Protein AF-A0A565CMB7-F1 (afdb_monomer_lite)

Radius of gyration: 18.08 Å; chains: 1; bounding box: 46×33×54 Å

InterPro domains:
  IPR001944 Glycoside hydrolase, family 35 [PTHR23421] (4-178)
  IPR017853 Glycoside hydrolase superfamily [SSF51445] (21-116)
  IPR031330 Glycoside hydrolase 35, catalytic domain [PF01301] (4-95)
  IPR041392 Beta-galactosidase, beta-sandwich domain [PF17834] (134-177)

Structure (mmCIF, N/CA/C/O backbone):
data_AF-A0A565CMB7-F1
#
_entry.id   AF-A0A565CMB7-F1
#
loop_
_atom_site.group_PDB
_atom_site.id
_atom_site.type_symbol
_atom_site.label_atom_id
_atom_site.label_alt_id
_atom_site.label_comp_id
_atom_site.label_asym_id
_atom_site.label_entity_id
_atom_site.label_seq_id
_atom_site.pdbx_PDB_ins_code
_atom_site.Cartn_x
_atom_site.Cartn_y
_atom_site.Cartn_z
_atom_site.occupancy
_atom_site.B_iso_or_equiv
_atom_site.auth_seq_id
_atom_site.auth_comp_id
_atom_site.auth_asym_id
_atom_site.auth_atom_id
_atom_site.pdbx_PDB_model_num
ATOM 1 N N . MET A 1 1 ? -24.327 16.346 -14.557 1.00 57.91 1 MET A N 1
ATOM 2 C CA . MET A 1 1 ? -23.373 15.739 -13.597 1.00 57.91 1 MET A CA 1
ATOM 3 C C . MET A 1 1 ? -22.321 14.966 -14.376 1.00 57.91 1 MET A C 1
ATOM 5 O O . MET A 1 1 ? -22.668 14.333 -15.361 1.00 57.91 1 MET A O 1
ATOM 9 N N . MET A 1 2 ? -21.049 15.034 -13.983 1.00 59.16 2 MET A N 1
ATOM 10 C CA . MET A 1 2 ? -19.970 14.342 -14.696 1.00 59.16 2 MET A CA 1
ATOM 11 C C . MET A 1 2 ? -19.982 12.846 -14.325 1.00 59.16 2 MET A C 1
ATOM 13 O O . MET A 1 2 ? -19.656 12.474 -13.193 1.00 59.16 2 MET A O 1
ATOM 17 N N . HIS A 1 3 ? -20.380 11.993 -15.271 1.00 83.25 3 HIS A N 1
ATOM 18 C CA . HIS A 1 3 ? -20.525 10.539 -15.089 1.00 83.25 3 HIS A CA 1
ATOM 19 C C . HIS A 1 3 ? -19.185 9.776 -15.032 1.00 83.25 3 HIS A C 1
ATOM 21 O O . HIS A 1 3 ? -19.169 8.571 -14.814 1.00 83.25 3 HIS A O 1
ATOM 27 N N . GLN A 1 4 ? -18.051 10.463 -15.185 1.00 91.50 4 GLN A N 1
ATOM 28 C CA . GLN A 1 4 ? -16.726 9.849 -15.264 1.00 91.50 4 GLN A CA 1
ATOM 29 C C . GLN A 1 4 ? -16.082 9.642 -13.885 1.00 91.50 4 GLN A C 1
ATOM 31 O O . GLN A 1 4 ? -16.102 10.543 -13.039 1.00 91.50 4 GLN A O 1
ATOM 36 N N . ILE A 1 5 ? -15.473 8.476 -13.666 1.00 93.81 5 ILE A N 1
ATOM 37 C CA . ILE A 1 5 ? -14.635 8.187 -12.494 1.00 93.81 5 ILE A CA 1
ATOM 38 C C . ILE A 1 5 ? -13.217 8.693 -12.780 1.00 93.81 5 ILE A C 1
ATOM 40 O O . ILE A 1 5 ? -12.621 8.306 -13.782 1.00 93.81 5 ILE A O 1
ATOM 44 N N . ASN A 1 6 ? -12.679 9.569 -11.927 1.00 95.06 6 ASN A N 1
ATOM 45 C CA . ASN A 1 6 ? -11.271 9.957 -12.003 1.00 95.06 6 ASN A CA 1
ATOM 46 C C . ASN A 1 6 ? -10.391 8.882 -11.357 1.00 95.06 6 ASN A C 1
ATOM 48 O O . ASN A 1 6 ? -10.765 8.275 -10.354 1.00 95.06 6 ASN A O 1
ATOM 52 N N . ALA A 1 7 ? -9.199 8.696 -11.908 1.00 96.19 7 ALA A N 1
ATOM 53 C CA . ALA A 1 7 ? -8.223 7.734 -11.421 1.00 96.19 7 ALA A CA 1
ATOM 54 C C . ALA A 1 7 ? -6.875 8.409 -11.144 1.00 96.19 7 ALA A C 1
ATOM 56 O O . ALA A 1 7 ? -6.664 9.578 -11.478 1.00 96.19 7 ALA A O 1
ATOM 57 N N . CYS A 1 8 ? -5.972 7.663 -10.513 1.00 96.44 8 CYS A N 1
ATOM 58 C CA . CYS A 1 8 ? -4.602 8.084 -10.259 1.00 96.44 8 CYS A CA 1
ATOM 59 C C . CYS A 1 8 ? -3.605 7.282 -11.098 1.00 96.44 8 CYS A C 1
ATOM 61 O O . CYS A 1 8 ? -3.717 6.061 -11.192 1.00 96.44 8 CYS A O 1
ATOM 63 N N . ASN A 1 9 ? -2.590 7.974 -11.617 1.00 94.19 9 ASN A N 1
ATOM 64 C CA . ASN A 1 9 ? -1.391 7.393 -12.212 1.00 94.19 9 ASN A CA 1
ATOM 65 C C . ASN A 1 9 ? -0.163 7.908 -11.460 1.00 94.19 9 ASN A C 1
ATOM 67 O O . ASN A 1 9 ? -0.117 9.070 -11.046 1.00 94.19 9 ASN A O 1
ATOM 71 N N . GLY A 1 10 ? 0.842 7.055 -11.291 1.00 91.38 10 GLY A N 1
ATOM 72 C CA . GLY A 1 10 ? 2.091 7.416 -10.632 1.00 91.38 10 GLY A CA 1
ATOM 73 C C . GLY A 1 10 ? 2.600 6.322 -9.708 1.00 91.38 10 GLY A C 1
ATOM 74 O O . GLY A 1 10 ? 2.131 5.189 -9.722 1.00 91.38 10 GLY A O 1
ATOM 75 N N . ARG A 1 11 ? 3.589 6.660 -8.878 1.00 91.69 11 ARG A N 1
ATOM 76 C CA . ARG A 1 11 ? 4.213 5.705 -7.948 1.00 91.69 11 ARG A CA 1
ATOM 77 C C . ARG A 1 11 ? 3.585 5.677 -6.561 1.00 91.69 11 ARG A C 1
ATOM 79 O O . ARG A 1 11 ? 3.696 4.673 -5.869 1.00 91.69 11 ARG A O 1
ATOM 86 N N . GLN A 1 12 ? 2.975 6.777 -6.141 1.00 94.25 12 GLN A N 1
ATOM 87 C CA . GLN A 1 12 ? 2.692 7.029 -4.729 1.00 94.25 12 GLN A CA 1
ATOM 88 C C . GLN A 1 12 ? 1.244 7.459 -4.507 1.00 94.25 12 GLN A C 1
ATOM 90 O O . GLN A 1 12 ? 0.980 8.273 -3.633 1.00 94.25 12 GLN A O 1
ATOM 95 N N . CYS A 1 13 ? 0.284 6.925 -5.269 1.00 96.19 13 CYS A N 1
ATOM 96 C CA . CYS A 1 13 ? -1.118 7.342 -5.154 1.00 96.19 13 CYS A CA 1
ATOM 97 C C . CYS A 1 13 ? -1.717 7.108 -3.754 1.00 96.19 13 CYS A C 1
ATOM 99 O O . CYS A 1 13 ? -2.636 7.824 -3.377 1.00 96.19 13 CYS A O 1
ATOM 101 N N . GLY A 1 14 ? -1.166 6.196 -2.939 1.00 93.38 14 GLY A N 1
ATOM 102 C CA . GLY A 1 14 ? -1.512 6.089 -1.511 1.00 93.38 14 GLY A CA 1
ATOM 103 C C . GLY A 1 14 ? -1.172 7.340 -0.676 1.00 93.38 14 GLY A C 1
ATOM 104 O O . GLY A 1 14 ? -1.736 7.552 0.397 1.00 93.38 14 GLY A O 1
ATOM 105 N N . GLU A 1 15 ? -0.276 8.198 -1.158 1.00 94.50 15 GLU A N 1
ATOM 106 C CA . GLU A 1 15 ? 0.055 9.499 -0.563 1.00 94.50 15 GLU A CA 1
ATOM 107 C C . GLU A 1 15 ? -0.506 10.666 -1.384 1.00 94.50 15 GLU A C 1
ATOM 109 O O . GLU A 1 15 ? -1.028 11.617 -0.809 1.00 94.50 15 GLU A O 1
ATOM 114 N N . THR A 1 16 ? -0.426 10.594 -2.715 1.00 95.12 16 THR A N 1
ATOM 115 C CA . THR A 1 16 ? -0.679 11.738 -3.602 1.00 95.12 16 THR A CA 1
ATOM 116 C C . THR A 1 16 ? -2.112 11.840 -4.118 1.00 95.12 16 THR A C 1
ATOM 118 O O . THR A 1 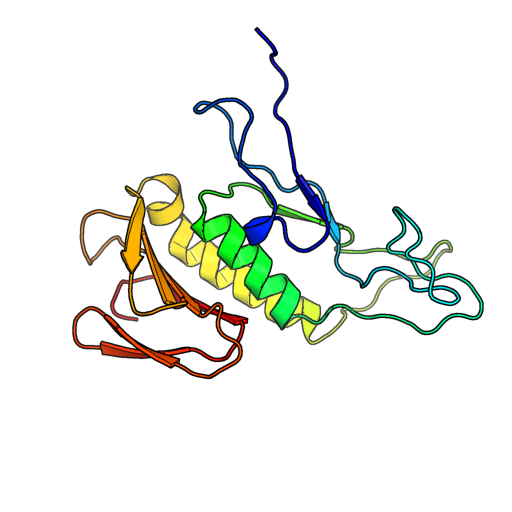16 ? -2.532 12.930 -4.517 1.00 95.12 16 THR A O 1
ATOM 121 N N . PHE A 1 17 ? -2.884 10.746 -4.139 1.00 96.25 17 PHE A N 1
ATOM 122 C CA . PHE A 1 17 ? -4.255 10.795 -4.639 1.00 96.25 17 PHE A CA 1
ATOM 123 C C . PHE A 1 17 ? -5.181 11.424 -3.600 1.00 96.25 17 PHE A C 1
ATOM 125 O O . PHE A 1 17 ? -5.366 10.890 -2.509 1.00 96.25 17 PHE A O 1
ATOM 132 N N . LYS A 1 18 ? -5.807 12.548 -3.963 1.00 94.50 18 LYS A N 1
ATOM 133 C CA . LYS A 1 18 ? -6.750 13.263 -3.087 1.00 94.50 18 LYS A CA 1
ATOM 134 C C . LYS A 1 18 ? -8.071 12.516 -2.875 1.00 94.50 18 LYS A C 1
ATOM 136 O O . LYS A 1 18 ? -8.793 12.832 -1.938 1.00 94.50 18 LYS A O 1
ATOM 141 N N . GLY A 1 19 ? -8.378 11.548 -3.736 1.00 94.12 19 GLY A N 1
ATOM 142 C CA . GLY A 1 19 ? -9.618 10.783 -3.706 1.00 94.12 19 GLY A CA 1
ATOM 143 C C . GLY A 1 19 ? -10.483 10.979 -4.956 1.00 94.12 19 GLY A C 1
ATOM 144 O O . GLY A 1 19 ? -10.132 11.737 -5.871 1.00 94.12 19 GLY A O 1
ATOM 145 N N . PRO A 1 20 ? -11.611 10.257 -5.024 1.00 94.81 20 PRO A N 1
ATOM 146 C CA . PRO A 1 20 ? -12.560 10.370 -6.120 1.00 94.81 20 PRO A CA 1
ATOM 147 C C . PRO A 1 20 ? 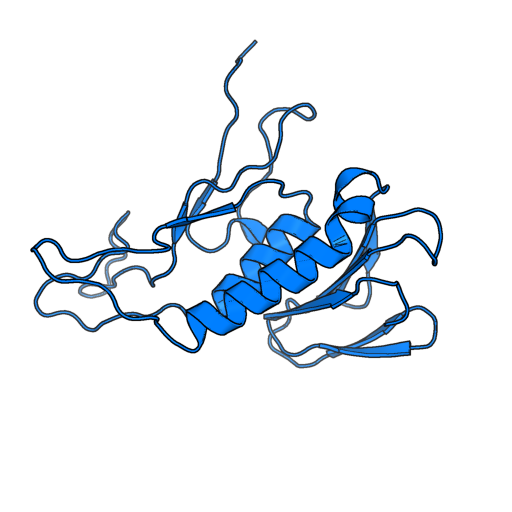-13.205 11.763 -6.151 1.00 94.81 20 PRO A C 1
ATOM 149 O O . PRO A 1 20 ? -13.390 12.416 -5.128 1.00 94.81 20 PRO A O 1
ATOM 152 N N . ASN A 1 21 ? -13.614 12.204 -7.336 1.00 94.31 21 ASN A N 1
ATOM 153 C CA . ASN A 1 21 ? -14.278 13.488 -7.577 1.00 94.31 21 ASN A CA 1
ATOM 154 C C . ASN A 1 21 ? -15.740 13.525 -7.083 1.00 94.31 21 ASN A C 1
ATOM 156 O O . ASN A 1 21 ? -16.468 14.474 -7.364 1.00 94.31 21 ASN A O 1
ATOM 160 N N . SER A 1 22 ? -16.186 12.482 -6.382 1.00 93.19 22 SER A N 1
ATOM 161 C CA . SER A 1 22 ? -17.497 12.361 -5.751 1.00 93.19 22 SER A CA 1
ATOM 162 C C . SER A 1 22 ? -17.438 11.280 -4.665 1.00 93.19 22 SER A C 1
ATOM 164 O O . SER A 1 22 ? -16.766 10.268 -4.877 1.00 93.19 22 SER A O 1
ATOM 166 N N . PRO A 1 23 ? -18.164 11.431 -3.542 1.00 90.81 23 PRO A N 1
ATOM 167 C CA . PRO A 1 23 ? -18.190 10.429 -2.473 1.00 90.81 23 PRO A CA 1
ATOM 168 C C . PRO A 1 23 ? -18.762 9.070 -2.906 1.00 90.81 23 PRO A C 1
ATOM 170 O O . PRO A 1 23 ? -18.428 8.055 -2.310 1.00 90.81 23 PRO A O 1
ATOM 173 N N . ASN A 1 24 ? -19.583 9.033 -3.960 1.00 91.38 24 ASN A N 1
ATOM 174 C CA . ASN A 1 24 ? -20.225 7.805 -4.443 1.00 91.38 24 ASN A CA 1
ATOM 175 C C . ASN A 1 24 ? -19.397 7.076 -5.515 1.00 91.38 24 ASN A C 1
ATOM 177 O O . ASN A 1 24 ? -19.912 6.184 -6.188 1.00 91.38 24 ASN A O 1
ATOM 181 N N . LYS A 1 25 ? -18.140 7.481 -5.734 1.00 93.88 25 LYS A N 1
ATOM 182 C CA . LYS A 1 25 ? -17.251 6.877 -6.731 1.00 93.88 25 LYS A CA 1
ATOM 183 C C . LYS A 1 25 ? -16.068 6.187 -6.053 1.00 93.88 25 LYS A C 1
ATOM 185 O O . LYS A 1 25 ? -15.589 6.668 -5.029 1.00 93.88 25 LYS A O 1
ATOM 190 N N . PRO A 1 26 ? -15.567 5.085 -6.627 1.00 95.19 26 PRO A N 1
ATOM 191 C CA . PRO A 1 26 ? -14.425 4.370 -6.074 1.00 95.19 26 PRO A CA 1
ATOM 192 C C . PRO A 1 26 ? -13.114 5.141 -6.263 1.00 95.19 26 PRO A C 1
ATOM 194 O O . PRO A 1 26 ? -12.926 5.850 -7.253 1.00 95.19 26 PRO A O 1
ATOM 197 N N . ALA A 1 27 ? -12.166 4.938 -5.347 1.00 96.62 27 ALA A N 1
ATOM 198 C CA . ALA A 1 27 ? -10.778 5.327 -5.561 1.00 96.62 27 ALA A CA 1
ATOM 199 C C . ALA A 1 27 ? -10.060 4.247 -6.387 1.00 96.62 27 ALA A C 1
ATOM 201 O O . ALA A 1 27 ? -9.969 3.088 -5.962 1.00 96.62 27 ALA A O 1
ATOM 202 N N . ILE A 1 28 ? -9.548 4.643 -7.556 1.00 97.38 28 ILE A N 1
ATOM 203 C CA . ILE A 1 28 ? -8.933 3.757 -8.554 1.00 97.38 28 ILE A CA 1
ATOM 204 C C . ILE A 1 28 ? -7.517 4.248 -8.882 1.00 97.38 28 ILE A C 1
ATOM 206 O O . ILE A 1 28 ? -7.315 5.422 -9.197 1.00 97.38 28 ILE A O 1
ATOM 210 N N . TRP A 1 29 ? -6.543 3.339 -8.847 1.00 97.81 29 TRP A N 1
ATOM 211 C CA . TRP A 1 29 ? -5.167 3.564 -9.288 1.00 97.81 29 TRP A CA 1
ATOM 212 C C . TRP A 1 29 ? -4.901 2.769 -10.571 1.00 97.81 29 TRP A C 1
ATOM 214 O O . TRP A 1 29 ? -4.664 1.562 -10.539 1.00 97.81 29 TRP A O 1
ATOM 224 N N . THR A 1 30 ? -4.971 3.452 -11.711 1.00 96.75 30 THR A N 1
ATOM 225 C CA . THR A 1 30 ? -4.891 2.848 -13.049 1.00 96.75 30 THR A CA 1
ATOM 226 C C . THR A 1 30 ? -3.468 2.520 -13.484 1.00 96.75 30 THR A C 1
ATOM 228 O O . THR A 1 30 ? -3.274 1.550 -14.211 1.00 96.75 30 THR A O 1
ATOM 231 N N . GLU A 1 31 ? -2.464 3.262 -13.016 1.00 94.81 31 GLU A N 1
ATOM 232 C CA . GLU A 1 31 ? -1.062 2.974 -13.333 1.00 94.81 31 GLU A CA 1
ATOM 233 C C . GLU A 1 31 ? -0.160 3.131 -12.114 1.00 94.81 31 GLU A C 1
ATOM 235 O O . GLU A 1 31 ? 0.333 4.220 -11.805 1.00 94.81 31 GLU A O 1
ATOM 240 N N . ASN A 1 32 ? 0.079 2.024 -11.419 1.00 94.25 32 ASN A N 1
ATOM 241 C CA . ASN A 1 32 ? 1.132 1.917 -10.422 1.00 94.25 32 ASN A CA 1
ATOM 242 C C . ASN A 1 32 ? 2.454 1.602 -11.116 1.00 94.25 32 ASN A C 1
ATOM 244 O O . ASN A 1 32 ? 2.709 0.449 -11.473 1.00 94.25 32 ASN A O 1
ATOM 248 N N . TRP A 1 33 ? 3.283 2.627 -11.314 1.00 91.44 33 TRP A N 1
ATOM 249 C CA . TRP A 1 33 ? 4.535 2.489 -12.057 1.00 91.44 33 TRP A CA 1
ATOM 250 C C . TRP A 1 33 ? 5.527 1.575 -11.329 1.00 91.44 33 TRP A C 1
ATOM 252 O O . TRP A 1 33 ? 5.992 1.887 -10.228 1.00 91.44 33 TRP A O 1
ATOM 262 N N . THR A 1 34 ? 5.863 0.433 -11.931 1.00 87.56 34 THR A N 1
ATOM 263 C CA . THR A 1 34 ? 6.677 -0.621 -11.288 1.00 87.56 34 THR A CA 1
ATOM 264 C C . THR A 1 34 ? 8.187 -0.447 -11.466 1.00 87.56 34 THR A C 1
ATOM 266 O O . THR A 1 34 ? 8.964 -1.269 -10.959 1.00 87.56 34 THR A O 1
ATOM 269 N N . ILE A 1 35 ? 8.615 0.624 -12.140 1.00 80.38 35 ILE A N 1
ATOM 270 C CA . ILE A 1 35 ? 10.015 1.034 -12.305 1.00 80.38 35 ILE A CA 1
ATOM 271 C C . ILE A 1 35 ? 10.207 2.501 -11.892 1.00 80.38 35 ILE A C 1
ATOM 273 O O . ILE A 1 35 ? 9.234 3.215 -11.636 1.00 80.38 35 ILE A O 1
ATOM 277 N N . HIS A 1 36 ? 11.456 2.940 -11.742 1.00 70.19 36 HIS A N 1
ATOM 278 C CA . HIS A 1 36 ? 11.749 4.325 -11.380 1.00 70.19 36 HIS A CA 1
ATOM 279 C C . HIS A 1 36 ? 11.591 5.255 -12.599 1.00 70.19 36 HIS A C 1
ATOM 281 O O . HIS A 1 36 ? 11.658 4.814 -13.744 1.00 70.19 36 HIS A O 1
ATOM 287 N N . ARG A 1 37 ? 11.410 6.557 -12.345 1.00 62.00 37 ARG A N 1
ATOM 288 C CA . ARG A 1 37 ? 11.419 7.593 -13.388 1.00 62.00 37 ARG A CA 1
ATOM 289 C C . ARG A 1 37 ? 12.860 7.810 -13.869 1.00 62.00 37 ARG A C 1
ATOM 291 O O . ARG A 1 37 ? 13.746 7.957 -13.031 1.00 62.00 37 ARG A O 1
ATOM 298 N N . LEU A 1 38 ? 13.091 7.865 -15.180 1.00 53.91 38 LEU A N 1
ATOM 299 C CA . LEU A 1 38 ? 14.412 8.198 -15.722 1.00 53.91 38 LEU A CA 1
ATOM 300 C C . LEU A 1 38 ? 14.860 9.602 -15.284 1.00 53.91 38 LEU A C 1
ATOM 302 O O . LEU A 1 38 ? 14.050 10.531 -15.200 1.00 53.91 38 LEU A O 1
ATOM 306 N N . ARG A 1 39 ? 16.161 9.757 -15.026 1.00 52.31 39 ARG A N 1
ATOM 307 C CA . ARG A 1 39 ? 16.802 11.044 -14.744 1.00 52.31 39 ARG A CA 1
ATOM 308 C C . ARG A 1 39 ? 17.914 11.244 -15.772 1.00 52.31 39 ARG A C 1
ATOM 310 O O . ARG A 1 39 ? 19.009 10.751 -15.563 1.00 52.31 39 ARG A O 1
ATOM 317 N N . ILE A 1 40 ? 17.631 11.962 -16.857 1.00 52.25 40 ILE A N 1
ATOM 318 C CA . ILE A 1 40 ? 18.655 12.328 -17.847 1.00 52.25 40 ILE A CA 1
ATOM 319 C C . ILE A 1 40 ? 19.204 13.707 -17.467 1.00 52.25 40 ILE A C 1
ATOM 321 O O . ILE A 1 40 ? 18.435 14.659 -17.324 1.00 52.25 40 ILE A O 1
ATOM 325 N N . ASN A 1 41 ? 20.523 13.808 -17.271 1.00 48.31 41 ASN A N 1
ATOM 326 C CA . ASN A 1 41 ? 21.277 15.066 -17.136 1.00 48.31 41 ASN A CA 1
ATOM 327 C C . ASN A 1 41 ? 20.624 16.129 -16.229 1.00 48.31 41 ASN A C 1
ATOM 329 O O . ASN A 1 41 ? 20.407 17.266 -16.636 1.00 48.31 41 ASN A O 1
ATOM 333 N N . PHE A 1 42 ? 20.292 15.755 -14.987 1.00 54.31 42 PHE A N 1
ATOM 334 C CA . PHE A 1 42 ? 19.704 16.632 -13.958 1.00 54.31 42 PHE A CA 1
ATOM 335 C C . PHE A 1 42 ? 18.319 17.232 -14.261 1.00 54.31 42 PHE A C 1
ATOM 337 O O . PHE A 1 42 ? 17.737 17.848 -13.365 1.00 54.31 42 PHE A O 1
ATOM 344 N N . GLN A 1 43 ? 17.725 16.983 -15.430 1.00 49.38 43 GLN A N 1
ATOM 345 C CA . GLN A 1 43 ? 16.378 17.444 -15.745 1.00 49.38 43 GLN A CA 1
ATOM 346 C C . GLN A 1 43 ? 15.353 16.334 -15.493 1.00 49.38 43 GLN A C 1
ATOM 348 O O . GLN A 1 43 ? 15.445 15.218 -16.004 1.00 49.38 43 GLN A O 1
ATOM 353 N N . LEU A 1 44 ? 14.352 16.636 -14.663 1.00 53.47 44 LEU A N 1
ATOM 354 C CA . LEU A 1 44 ? 13.205 15.756 -14.462 1.00 53.47 44 LEU A CA 1
ATOM 355 C C . LEU A 1 44 ? 12.387 15.732 -15.756 1.00 53.47 44 LEU A C 1
ATOM 357 O O . LEU A 1 44 ? 11.530 16.592 -15.953 1.00 53.47 44 LEU A O 1
ATOM 361 N N . LEU A 1 45 ? 12.623 14.749 -16.627 1.00 51.81 45 LEU A N 1
ATOM 362 C CA . LEU A 1 45 ? 11.748 14.551 -17.776 1.00 51.81 45 LEU A CA 1
ATOM 363 C C . LEU A 1 45 ? 10.335 14.215 -17.276 1.00 51.81 45 LEU A C 1
ATOM 365 O O . LEU A 1 45 ? 10.165 13.380 -16.372 1.00 51.81 45 LEU A O 1
ATOM 369 N N . PRO A 1 46 ? 9.303 14.886 -17.807 1.00 48.75 46 PRO A N 1
ATOM 370 C CA . PRO A 1 46 ? 7.942 14.526 -17.502 1.00 48.75 46 PRO A CA 1
ATOM 371 C C . PRO A 1 46 ? 7.644 13.209 -18.231 1.00 48.75 46 PRO A C 1
ATOM 373 O O . PRO A 1 46 ? 8.032 12.997 -19.372 1.00 48.75 46 PRO A O 1
ATOM 376 N N . LEU A 1 47 ? 6.933 12.331 -17.537 1.00 51.25 47 LEU A N 1
ATOM 377 C CA . LEU A 1 47 ? 6.137 11.225 -18.074 1.00 51.25 47 LEU A CA 1
ATOM 378 C C . LEU A 1 47 ? 6.734 9.835 -18.327 1.00 51.25 47 LEU A C 1
ATOM 380 O O . LEU A 1 47 ? 5.926 8.911 -18.329 1.00 51.25 47 LEU A O 1
ATOM 384 N N . TYR A 1 48 ? 8.040 9.595 -18.455 1.00 51.62 48 TYR A N 1
ATOM 385 C CA . TYR A 1 48 ? 8.464 8.259 -18.917 1.00 51.62 48 TYR A CA 1
ATOM 386 C C . TYR A 1 48 ? 9.135 7.375 -17.856 1.00 51.62 48 TYR A C 1
ATOM 388 O O . TYR A 1 48 ? 10.185 7.690 -17.296 1.00 51.62 48 TYR A O 1
ATOM 396 N N . SER A 1 49 ? 8.478 6.240 -17.593 1.00 59.03 49 SER A N 1
ATOM 397 C CA . SER A 1 49 ? 8.962 5.121 -16.779 1.00 59.03 49 SER A CA 1
ATOM 398 C C . SER A 1 49 ? 9.219 3.917 -17.698 1.00 59.03 49 SER A C 1
ATOM 400 O O . SER A 1 49 ? 8.540 2.899 -17.592 1.00 59.03 49 SER A O 1
ATOM 402 N N . TYR A 1 50 ? 10.164 4.040 -18.635 1.00 64.88 50 TYR A N 1
ATOM 403 C CA . TYR A 1 50 ? 10.677 2.935 -19.462 1.00 64.88 50 TYR A CA 1
ATOM 404 C C . TYR A 1 50 ? 12.183 3.095 -19.692 1.00 64.88 50 TYR A C 1
ATOM 406 O O . TYR A 1 50 ? 12.699 4.197 -19.566 1.00 64.88 50 TYR A O 1
ATOM 414 N N . GLN A 1 51 ? 12.887 2.007 -20.007 1.00 62.50 51 GLN A N 1
ATOM 415 C CA . GLN A 1 51 ? 14.333 2.030 -20.244 1.00 62.50 51 GLN A CA 1
ATOM 416 C C . GLN A 1 51 ? 14.659 2.622 -21.621 1.00 62.50 51 GLN A C 1
ATOM 418 O O . GLN A 1 51 ? 14.080 2.197 -22.622 1.00 62.50 51 GLN A O 1
ATOM 423 N N . THR A 1 52 ? 15.617 3.548 -21.682 1.00 66.06 52 THR A N 1
ATOM 424 C CA . THR A 1 52 ? 16.190 4.068 -22.935 1.00 66.06 52 THR A CA 1
ATOM 425 C C . THR A 1 52 ? 17.617 3.560 -23.140 1.00 66.06 52 THR A C 1
ATOM 427 O O . THR A 1 52 ? 18.286 3.133 -22.195 1.00 66.06 52 THR A O 1
ATOM 430 N N . TYR A 1 53 ? 18.080 3.565 -24.392 1.00 66.00 53 TYR A N 1
ATOM 431 C CA . TYR A 1 53 ? 19.447 3.168 -24.732 1.00 66.00 53 TYR A CA 1
ATOM 432 C C . TYR A 1 53 ? 20.474 4.095 -24.068 1.00 66.00 53 TYR A C 1
ATOM 434 O O . TYR A 1 53 ? 20.279 5.306 -24.056 1.00 66.00 53 TYR A O 1
ATOM 442 N N . GLY A 1 54 ? 21.566 3.520 -23.552 1.00 65.69 54 GLY A N 1
ATOM 443 C CA . GLY A 1 54 ? 22.683 4.265 -22.954 1.00 65.69 54 GLY A CA 1
ATOM 444 C C . GLY A 1 54 ? 22.500 4.685 -21.491 1.00 65.69 54 GLY A C 1
ATOM 445 O O . GLY A 1 54 ? 23.412 5.280 -20.934 1.00 65.69 54 GLY A O 1
ATOM 446 N N . GLU A 1 55 ? 21.364 4.362 -20.867 1.00 66.81 55 GLU A N 1
ATOM 447 C CA . GLU A 1 55 ? 21.040 4.759 -19.490 1.00 66.81 55 GLU A CA 1
ATOM 448 C C . GLU A 1 55 ? 21.132 3.591 -18.497 1.00 66.81 55 GLU A C 1
ATOM 450 O O . GLU A 1 55 ? 20.930 2.426 -18.855 1.00 66.81 55 GLU A O 1
ATOM 455 N N . ASP A 1 56 ? 21.338 3.913 -17.220 1.00 65.19 56 ASP A N 1
ATOM 456 C CA . ASP A 1 56 ? 21.264 2.937 -16.134 1.00 65.19 56 ASP A CA 1
ATOM 457 C C . ASP A 1 56 ? 19.826 2.476 -15.882 1.00 65.19 56 ASP A C 1
ATOM 459 O O . ASP A 1 56 ? 18.854 3.232 -15.982 1.00 65.19 56 ASP A O 1
ATOM 463 N N . THR A 1 57 ? 19.675 1.207 -15.503 1.00 64.50 57 THR A N 1
ATOM 464 C CA . THR A 1 57 ? 18.357 0.657 -15.181 1.00 64.50 57 THR A CA 1
ATOM 465 C C . THR A 1 57 ? 17.918 1.078 -13.784 1.00 64.50 57 THR A C 1
ATOM 467 O O . THR A 1 57 ? 18.358 0.518 -12.779 1.00 64.50 57 THR A O 1
ATOM 470 N N . LEU A 1 58 ? 16.978 2.021 -13.700 1.00 71.62 58 LEU A N 1
ATOM 471 C CA . LEU A 1 58 ? 16.454 2.472 -12.413 1.00 71.62 58 LEU A CA 1
ATOM 472 C C . LEU A 1 58 ? 15.270 1.612 -11.954 1.00 71.62 58 LEU A C 1
ATOM 474 O O . LEU A 1 58 ? 14.116 1.746 -12.378 1.00 71.62 58 LEU A O 1
ATOM 478 N N . MET A 1 59 ? 15.568 0.706 -11.030 1.00 79.12 59 MET A N 1
ATOM 479 C CA . MET A 1 59 ? 14.592 -0.215 -10.471 1.00 79.12 59 MET A CA 1
ATOM 480 C C . MET A 1 59 ? 13.817 0.408 -9.311 1.00 79.12 59 MET A C 1
ATOM 482 O O . MET A 1 59 ? 14.365 1.086 -8.448 1.00 79.12 59 MET A O 1
ATOM 486 N N . ARG A 1 60 ? 12.517 0.115 -9.258 1.00 88.38 60 ARG A N 1
ATOM 487 C CA . ARG A 1 60 ? 11.691 0.330 -8.068 1.00 88.38 60 ARG A CA 1
ATOM 488 C C . ARG A 1 60 ? 11.666 -0.951 -7.233 1.00 88.38 60 ARG A C 1
ATOM 490 O O . ARG A 1 60 ? 11.421 -2.024 -7.805 1.00 88.38 60 ARG A O 1
ATOM 497 N N . SER A 1 61 ? 11.947 -0.829 -5.936 1.00 91.12 61 SER A N 1
ATOM 498 C CA . SER A 1 61 ? 12.012 -1.956 -5.000 1.00 91.12 61 SER A CA 1
ATOM 499 C C . SER A 1 61 ? 10.626 -2.554 -4.733 1.00 91.12 61 SER A C 1
ATOM 501 O O . SER A 1 61 ? 9.601 -1.931 -5.029 1.00 91.12 61 SER A O 1
ATOM 503 N N . ALA A 1 62 ? 10.582 -3.794 -4.246 1.00 91.44 62 ALA A N 1
ATOM 504 C CA . ALA A 1 62 ? 9.319 -4.481 -3.979 1.00 91.44 62 ALA A CA 1
ATOM 505 C C . ALA A 1 62 ? 8.620 -3.896 -2.744 1.00 91.44 62 ALA A C 1
ATOM 507 O O . ALA A 1 62 ? 7.397 -3.764 -2.726 1.00 91.44 62 ALA A O 1
ATOM 508 N N . GLU A 1 63 ? 9.416 -3.489 -1.763 1.00 92.44 63 GLU A N 1
ATOM 509 C CA . GLU A 1 63 ? 9.025 -2.889 -0.493 1.00 92.44 63 GLU A CA 1
ATOM 510 C C . GLU A 1 63 ? 8.333 -1.540 -0.736 1.00 92.44 63 GLU A C 1
ATOM 512 O O . GLU A 1 63 ? 7.224 -1.323 -0.259 1.00 92.44 63 GLU A O 1
ATOM 517 N N . ASP A 1 64 ? 8.913 -0.675 -1.584 1.00 93.38 64 ASP A N 1
ATOM 518 C CA . ASP A 1 64 ? 8.330 0.628 -1.947 1.00 93.38 64 ASP A CA 1
ATOM 519 C C . ASP A 1 64 ? 6.989 0.470 -2.681 1.00 93.38 64 ASP A C 1
ATOM 521 O O . ASP A 1 64 ? 6.033 1.207 -2.434 1.00 93.38 64 ASP A O 1
ATOM 525 N N . ILE A 1 65 ? 6.885 -0.506 -3.591 1.00 94.38 65 ILE A N 1
ATOM 526 C CA . ILE A 1 65 ? 5.617 -0.796 -4.277 1.00 94.38 65 ILE A CA 1
ATOM 527 C C . ILE A 1 65 ? 4.581 -1.287 -3.263 1.00 94.38 65 ILE A C 1
ATOM 529 O O . ILE A 1 65 ? 3.449 -0.801 -3.266 1.00 94.38 65 ILE A O 1
ATOM 533 N N . SER A 1 66 ? 4.966 -2.227 -2.401 1.00 94.81 66 SER A N 1
ATOM 534 C CA . SER A 1 66 ? 4.059 -2.863 -1.443 1.00 94.81 66 SER A CA 1
ATOM 535 C C . SER A 1 66 ? 3.541 -1.872 -0.410 1.00 94.81 66 SER A C 1
ATOM 537 O O . SER A 1 66 ? 2.333 -1.824 -0.175 1.00 94.81 66 SER A O 1
ATOM 539 N N . PHE A 1 67 ? 4.416 -1.005 0.107 1.00 96.50 67 PHE A N 1
ATOM 540 C CA . PHE A 1 67 ? 4.051 0.088 1.002 1.00 96.50 67 PHE A CA 1
ATOM 541 C C . PHE A 1 67 ? 2.968 0.981 0.390 1.00 96.50 67 PHE A C 1
ATOM 543 O O . PHE A 1 67 ? 1.904 1.172 0.979 1.00 96.50 67 PHE A O 1
ATOM 550 N N . HIS A 1 68 ? 3.185 1.497 -0.823 1.00 97.25 68 HIS A N 1
ATOM 551 C CA . HIS A 1 68 ? 2.221 2.416 -1.425 1.00 97.25 68 HIS A CA 1
ATOM 552 C C . HIS A 1 68 ? 0.904 1.736 -1.825 1.00 97.25 68 HIS A C 1
ATOM 554 O O . HIS A 1 68 ? -0.146 2.378 -1.744 1.00 97.25 68 HIS A O 1
ATOM 560 N N . VAL A 1 69 ? 0.932 0.460 -2.226 1.00 97.31 69 VAL A N 1
ATOM 561 C CA . VAL A 1 69 ? -0.282 -0.325 -2.516 1.00 97.31 69 VAL A CA 1
ATOM 562 C C . VAL A 1 69 ? -1.094 -0.543 -1.243 1.00 97.31 69 VAL A C 1
ATOM 564 O O . VAL A 1 69 ? -2.282 -0.220 -1.218 1.00 97.31 69 VAL A O 1
ATOM 567 N N . ALA A 1 70 ? -0.460 -1.039 -0.179 1.00 96.62 70 ALA A N 1
ATOM 568 C CA . ALA A 1 70 ? -1.129 -1.278 1.094 1.00 96.62 70 ALA A CA 1
ATOM 569 C C . ALA A 1 70 ? -1.674 0.029 1.690 1.00 96.62 70 ALA A C 1
ATOM 571 O O . ALA A 1 70 ? -2.808 0.059 2.165 1.00 96.62 70 ALA A O 1
ATOM 572 N N . LEU A 1 71 ? -0.933 1.137 1.571 1.00 97.19 71 LEU A N 1
ATOM 573 C CA . LEU A 1 71 ? -1.391 2.455 2.015 1.00 97.19 71 LEU A CA 1
ATOM 574 C C . LEU A 1 71 ? -2.609 2.941 1.225 1.00 97.19 71 LEU A C 1
ATOM 576 O O . LEU A 1 71 ? -3.531 3.516 1.803 1.00 97.19 71 LEU A O 1
ATOM 580 N N . PHE A 1 72 ? -2.619 2.727 -0.093 1.00 97.56 72 PHE A N 1
ATOM 581 C CA . PHE A 1 72 ? -3.755 3.085 -0.937 1.00 97.56 72 PHE A CA 1
ATOM 582 C C . PHE A 1 72 ? -5.008 2.306 -0.523 1.00 97.56 72 PHE A C 1
ATOM 584 O O . PHE A 1 72 ? -6.054 2.915 -0.316 1.00 97.56 72 PHE A O 1
ATOM 591 N N . ILE A 1 73 ? -4.886 0.993 -0.303 1.00 95.88 73 ILE A N 1
ATOM 592 C CA . ILE A 1 73 ? -5.981 0.136 0.185 1.00 95.88 73 ILE A CA 1
ATOM 593 C C . ILE A 1 73 ? -6.466 0.604 1.565 1.00 95.88 73 ILE A C 1
ATOM 595 O O . ILE A 1 73 ? -7.662 0.818 1.762 1.00 95.88 73 ILE A O 1
ATOM 599 N N . ALA A 1 74 ? -5.546 0.871 2.498 1.00 94.25 74 ALA A N 1
ATOM 600 C CA . ALA A 1 74 ? -5.867 1.383 3.834 1.00 94.25 74 ALA A CA 1
ATOM 601 C C . ALA A 1 74 ? -6.659 2.711 3.794 1.00 94.25 74 ALA A C 1
ATOM 603 O O . ALA A 1 74 ? -7.466 3.024 4.678 1.00 94.25 74 ALA A O 1
ATOM 604 N N . LYS A 1 75 ? -6.464 3.497 2.730 1.00 94.12 75 LYS A N 1
ATOM 605 C CA . LYS A 1 75 ? -7.171 4.752 2.453 1.00 94.12 75 LYS A CA 1
ATOM 606 C C . LYS A 1 75 ? -8.400 4.585 1.546 1.00 94.12 75 LYS A C 1
ATOM 608 O O . LYS A 1 75 ? -8.741 5.516 0.822 1.00 94.12 75 LYS A O 1
ATOM 613 N N . ASN A 1 76 ? -9.094 3.447 1.628 1.00 93.06 76 ASN A N 1
ATOM 614 C CA . ASN A 1 76 ? -10.284 3.107 0.826 1.00 93.06 76 ASN A CA 1
ATOM 615 C C . ASN A 1 76 ? -10.018 2.975 -0.686 1.00 93.06 76 ASN A C 1
ATOM 617 O O . ASN A 1 76 ? -10.924 3.124 -1.508 1.00 93.06 76 ASN A O 1
ATOM 621 N N . GLY A 1 77 ? -8.776 2.694 -1.073 1.00 95.50 77 GLY A N 1
ATOM 622 C CA . GLY A 1 77 ? -8.437 2.288 -2.428 1.00 95.50 77 GLY A CA 1
ATOM 623 C C . GLY A 1 77 ? -9.064 0.941 -2.771 1.00 95.50 77 GLY A C 1
ATOM 624 O O . GLY A 1 77 ? -8.938 -0.011 -2.008 1.00 95.50 77 GLY A O 1
ATOM 625 N N . SER A 1 78 ? -9.719 0.855 -3.927 1.00 94.44 78 SER A N 1
ATOM 626 C CA . SER A 1 78 ? -10.504 -0.332 -4.321 1.00 94.44 78 SER A CA 1
ATOM 627 C C . SER A 1 78 ? -9.985 -1.035 -5.575 1.00 94.44 78 SER A C 1
ATOM 629 O O . SER A 1 78 ? -10.376 -2.161 -5.866 1.00 94.44 78 SER A O 1
ATOM 631 N N . PHE A 1 79 ? -9.078 -0.391 -6.310 1.00 96.75 79 PHE A N 1
ATOM 632 C CA . PHE A 1 79 ? -8.464 -0.946 -7.507 1.00 96.75 79 PHE A CA 1
ATOM 633 C C . PHE A 1 79 ? -7.039 -0.425 -7.663 1.00 96.75 79 PHE A C 1
ATOM 635 O O . PHE A 1 79 ? -6.814 0.785 -7.579 1.00 96.75 79 PHE A O 1
ATOM 642 N N . VAL A 1 80 ? -6.095 -1.326 -7.938 1.00 97.62 80 VAL A N 1
ATOM 643 C CA . VAL A 1 80 ? -4.710 -0.987 -8.276 1.00 97.62 80 VAL A CA 1
ATOM 644 C C . VAL A 1 80 ? -4.257 -1.842 -9.450 1.00 97.62 80 VAL A C 1
ATOM 646 O O . VAL A 1 80 ? -4.284 -3.067 -9.368 1.00 97.62 80 VAL A O 1
ATOM 649 N N . ASN A 1 81 ? -3.791 -1.199 -10.516 1.00 97.06 81 ASN A N 1
ATOM 650 C CA . ASN A 1 81 ? -3.182 -1.870 -11.658 1.00 97.06 81 ASN A CA 1
ATOM 651 C C . ASN A 1 81 ? -1.675 -1.594 -11.710 1.00 97.06 81 ASN A C 1
ATOM 653 O O . ASN A 1 81 ? -1.238 -0.445 -11.658 1.00 97.06 81 ASN A O 1
ATOM 657 N N . TYR A 1 82 ? -0.873 -2.653 -11.820 1.00 94.44 82 TYR A N 1
ATOM 658 C CA . TYR A 1 82 ? 0.579 -2.550 -11.937 1.00 94.44 82 TYR A CA 1
ATOM 659 C C . TYR A 1 82 ? 0.964 -2.258 -13.382 1.00 94.44 82 TYR A C 1
ATOM 661 O O . TYR A 1 82 ? 0.819 -3.113 -14.255 1.00 94.44 82 TYR A O 1
ATOM 669 N N . TYR A 1 83 ? 1.508 -1.068 -13.618 1.00 90.06 83 TYR A N 1
ATOM 670 C CA . TYR A 1 83 ? 2.000 -0.654 -14.924 1.00 90.06 83 TYR A CA 1
ATOM 671 C C . TYR A 1 83 ? 3.540 -0.656 -14.905 1.00 90.06 83 TYR A C 1
ATOM 673 O O . TYR A 1 83 ? 4.172 0.274 -14.417 1.00 90.06 83 TYR A O 1
ATOM 681 N N . MET A 1 84 ? 4.223 -1.716 -15.326 1.00 88.38 84 MET A N 1
ATOM 682 C CA . MET A 1 84 ? 3.706 -2.961 -15.902 1.00 88.38 84 MET A CA 1
ATOM 683 C C . MET A 1 84 ? 3.870 -4.134 -14.935 1.00 88.38 84 MET A C 1
ATOM 685 O O . MET A 1 84 ? 4.904 -4.254 -14.271 1.00 88.38 84 MET A O 1
ATOM 689 N N . TYR A 1 85 ? 2.874 -5.022 -14.892 1.00 84.56 85 TYR A N 1
ATOM 690 C CA . TYR A 1 85 ? 3.006 -6.357 -14.301 1.00 84.56 85 TYR A CA 1
ATOM 691 C C . TYR A 1 85 ? 3.912 -7.234 -15.174 1.00 84.56 85 TYR A C 1
ATOM 693 O O . TYR A 1 85 ? 4.863 -7.847 -14.692 1.00 84.56 85 TYR A O 1
ATOM 701 N N . HIS A 1 86 ? 3.671 -7.201 -16.485 1.00 83.25 86 HIS A N 1
ATOM 702 C CA . HIS A 1 86 ? 4.548 -7.749 -17.508 1.00 83.25 86 HIS A CA 1
ATOM 703 C C . HIS A 1 86 ? 4.812 -6.667 -18.559 1.00 83.25 86 HIS A C 1
ATOM 705 O O . HIS A 1 86 ? 3.896 -6.265 -19.265 1.00 83.25 86 HIS A O 1
ATOM 711 N N . GLY A 1 87 ? 6.046 -6.162 -18.633 1.00 78.06 87 GLY A N 1
ATOM 712 C CA . GLY A 1 87 ? 6.429 -5.158 -19.637 1.00 78.06 87 GLY A CA 1
ATOM 713 C C . GLY A 1 87 ? 6.754 -5.754 -21.008 1.00 78.06 87 GLY A C 1
ATOM 714 O O . GLY A 1 87 ? 6.722 -5.041 -22.003 1.00 78.06 87 GLY A O 1
ATOM 715 N N . GLY A 1 88 ? 7.043 -7.057 -21.056 1.00 75.69 88 GLY A N 1
ATOM 716 C CA . GLY A 1 88 ? 7.429 -7.755 -22.275 1.00 75.69 88 GLY A CA 1
ATOM 717 C C . GLY A 1 88 ? 8.797 -7.347 -22.803 1.00 75.69 88 GLY A C 1
ATOM 718 O O . GLY A 1 88 ? 9.660 -6.828 -22.097 1.00 75.69 88 GLY A O 1
ATOM 719 N N . THR A 1 89 ? 9.005 -7.651 -24.071 1.00 67.50 89 THR A N 1
ATOM 720 C CA . THR A 1 89 ? 10.122 -7.182 -24.884 1.00 67.50 89 THR A CA 1
ATOM 721 C C . THR A 1 89 ? 9.491 -6.663 -26.164 1.00 67.50 89 THR A C 1
ATOM 723 O O . THR A 1 89 ? 8.551 -7.277 -26.663 1.00 67.50 89 THR A O 1
ATOM 726 N N . ASN A 1 90 ? 10.001 -5.576 -26.739 1.00 68.06 90 ASN A N 1
ATOM 727 C CA . ASN A 1 90 ? 9.537 -5.100 -28.046 1.00 68.06 90 ASN A CA 1
ATOM 728 C C . ASN A 1 90 ? 10.025 -6.012 -29.204 1.00 68.06 90 ASN A C 1
ATOM 730 O O . ASN A 1 90 ? 10.325 -5.495 -30.269 1.00 68.06 90 ASN A O 1
ATOM 734 N N . PHE A 1 91 ? 10.141 -7.340 -28.979 1.00 67.31 91 PHE A N 1
ATOM 735 C CA . PHE A 1 91 ? 10.521 -8.433 -29.901 1.00 67.31 91 PHE A CA 1
ATOM 736 C C . PHE A 1 91 ? 10.124 -9.828 -29.327 1.00 67.31 91 PHE A C 1
ATOM 738 O O . PHE A 1 91 ? 9.894 -9.968 -28.127 1.00 67.31 91 PHE A O 1
A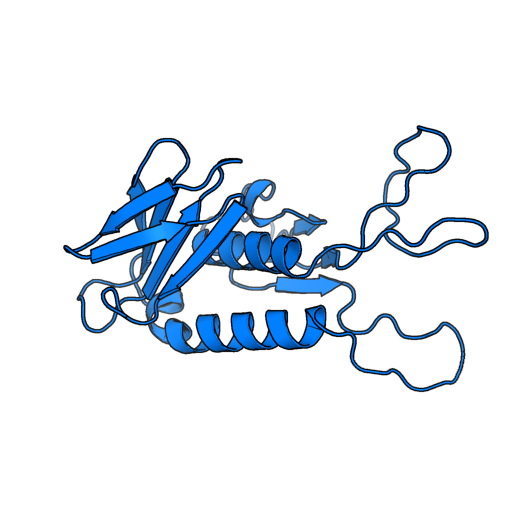TOM 745 N N . GLY A 1 92 ? 10.089 -10.879 -30.167 1.00 40.41 92 GLY A N 1
ATOM 746 C CA . GLY A 1 92 ? 9.493 -12.208 -29.894 1.00 40.41 92 GLY A CA 1
ATOM 747 C C . GLY A 1 92 ? 10.264 -13.207 -29.007 1.00 40.41 92 GLY A C 1
ATOM 748 O O . GLY A 1 92 ? 10.653 -14.271 -29.488 1.00 40.41 92 GLY A O 1
ATOM 749 N N . ARG A 1 93 ? 10.452 -12.925 -27.709 1.00 54.56 93 ARG A N 1
ATOM 750 C CA . ARG A 1 93 ? 10.903 -13.926 -26.708 1.00 54.56 93 ARG A CA 1
ATOM 751 C C . ARG A 1 93 ? 10.061 -13.873 -25.423 1.00 54.56 93 ARG A C 1
ATOM 753 O O . ARG A 1 93 ? 9.490 -12.837 -25.097 1.00 54.56 93 ARG A O 1
ATOM 760 N N . ASN A 1 94 ? 10.010 -14.992 -24.695 1.00 54.91 94 ASN A N 1
ATOM 761 C CA . ASN A 1 94 ? 9.168 -15.196 -23.505 1.00 54.91 94 ASN A CA 1
ATOM 762 C C . ASN A 1 94 ? 9.796 -14.633 -22.213 1.00 54.91 94 ASN A C 1
ATOM 764 O O . ASN A 1 94 ? 11.017 -14.593 -22.072 1.00 54.91 94 ASN A O 1
ATOM 768 N N . GLY A 1 95 ? 8.956 -14.221 -21.256 1.00 59.53 95 GLY A N 1
ATOM 769 C CA . GLY A 1 95 ? 9.385 -13.603 -19.994 1.00 59.53 95 GLY A CA 1
ATOM 770 C C . GLY A 1 95 ? 9.701 -14.587 -18.860 1.00 59.53 95 GLY A C 1
ATOM 771 O O . GLY A 1 95 ? 9.059 -15.625 -18.728 1.00 59.53 95 GLY A O 1
ATOM 772 N N . LEU A 1 96 ? 10.655 -14.208 -18.000 1.00 68.44 96 LEU A N 1
ATOM 773 C CA . LEU A 1 96 ? 10.992 -14.884 -16.739 1.00 68.44 96 LEU A CA 1
ATOM 774 C C . LEU A 1 96 ? 10.391 -14.141 -15.532 1.00 68.44 96 LEU A C 1
ATOM 776 O O . LEU A 1 96 ? 10.149 -12.933 -15.585 1.00 68.44 96 LEU A O 1
ATOM 780 N N . LEU A 1 97 ? 10.181 -14.853 -14.420 1.00 74.69 97 LEU A N 1
ATOM 781 C CA . LEU A 1 97 ? 9.720 -14.252 -13.164 1.00 74.69 97 LEU A CA 1
ATOM 782 C C . LEU A 1 97 ? 10.817 -13.390 -12.533 1.00 74.69 97 LEU A C 1
ATOM 784 O O . LEU A 1 97 ? 11.939 -13.842 -12.317 1.00 74.69 97 LEU A O 1
ATOM 788 N N . ARG A 1 98 ? 10.472 -12.154 -12.167 1.00 77.00 98 ARG A N 1
ATOM 789 C CA . ARG A 1 98 ? 11.409 -11.225 -11.532 1.00 77.00 98 ARG A CA 1
ATOM 790 C C . ARG A 1 98 ? 11.288 -11.257 -10.009 1.00 77.00 98 ARG A C 1
ATOM 792 O O . ARG A 1 98 ? 10.428 -10.584 -9.437 1.00 77.00 98 ARG A O 1
ATOM 799 N N . GLN A 1 99 ? 12.184 -11.986 -9.355 1.00 81.00 99 GLN A N 1
ATOM 800 C CA . GLN A 1 99 ? 12.298 -12.004 -7.894 1.00 81.00 99 GLN A CA 1
ATOM 801 C C . GLN A 1 99 ? 13.179 -10.856 -7.360 1.00 81.00 99 GLN A C 1
ATOM 803 O O . GLN A 1 99 ? 13.992 -10.320 -8.115 1.00 81.00 99 GLN A O 1
ATOM 808 N N . PRO A 1 100 ? 12.992 -10.418 -6.097 1.00 85.31 100 PRO A N 1
ATOM 809 C CA . PRO A 1 100 ? 11.942 -10.827 -5.149 1.00 85.31 100 PRO A CA 1
ATOM 810 C C . PRO A 1 100 ? 10.579 -10.157 -5.413 1.00 85.31 100 PRO A C 1
ATOM 812 O O . PRO A 1 100 ? 9.593 -10.463 -4.751 1.00 85.31 100 PRO A O 1
ATOM 815 N N . LYS A 1 101 ? 10.500 -9.242 -6.393 1.00 82.50 101 LYS A N 1
ATOM 816 C CA . LYS A 1 101 ? 9.313 -8.412 -6.665 1.00 82.50 101 LYS A CA 1
ATOM 817 C C . LYS A 1 101 ? 8.041 -9.227 -6.878 1.00 82.50 101 LYS A C 1
ATOM 819 O O . LYS A 1 101 ? 7.016 -8.901 -6.291 1.00 82.50 101 LYS A O 1
ATOM 824 N N . TRP A 1 102 ? 8.094 -10.262 -7.715 1.00 84.31 102 TRP A N 1
ATOM 825 C CA . TRP A 1 102 ? 6.922 -11.095 -7.977 1.00 84.31 102 TRP A CA 1
ATOM 826 C C . TRP A 1 102 ? 6.450 -11.828 -6.716 1.00 84.31 102 TRP A C 1
ATOM 828 O O . TRP A 1 102 ? 5.262 -11.780 -6.406 1.00 84.31 102 TRP A O 1
ATOM 838 N N . GLY A 1 103 ? 7.368 -12.458 -5.972 1.00 83.00 103 GLY A N 1
ATOM 839 C CA . GLY A 1 103 ? 7.041 -13.177 -4.738 1.00 83.00 103 GLY A CA 1
ATOM 840 C C . GLY A 1 103 ? 6.458 -12.255 -3.672 1.00 83.00 103 GLY A C 1
ATOM 841 O O . GLY A 1 103 ? 5.375 -12.517 -3.160 1.00 83.00 103 GLY A O 1
ATOM 842 N N . HIS A 1 104 ? 7.107 -11.119 -3.428 1.00 90.25 104 HIS A N 1
ATOM 843 C CA . HIS A 1 104 ? 6.683 -10.174 -2.400 1.00 90.25 104 HIS A CA 1
ATOM 844 C C . HIS A 1 104 ? 5.308 -9.547 -2.700 1.00 90.25 104 HIS A C 1
ATOM 846 O O . HIS A 1 104 ? 4.459 -9.440 -1.819 1.00 90.25 104 HIS A O 1
ATOM 852 N N . LEU A 1 105 ? 5.032 -9.197 -3.966 1.00 89.69 105 LEU A N 1
ATOM 853 C CA . LEU A 1 105 ? 3.710 -8.690 -4.357 1.00 89.69 105 LEU A CA 1
ATOM 854 C C . LEU A 1 105 ? 2.630 -9.775 -4.302 1.00 89.69 105 LEU A C 1
ATOM 856 O O . LEU A 1 105 ? 1.493 -9.478 -3.938 1.00 89.69 105 LEU A O 1
ATOM 860 N N . LYS A 1 106 ? 2.977 -11.028 -4.617 1.00 91.00 106 LYS A N 1
ATOM 861 C CA . LYS A 1 106 ? 2.067 -12.166 -4.456 1.00 91.00 106 LYS A CA 1
ATOM 862 C C . LYS A 1 106 ? 1.682 -12.364 -2.987 1.00 91.00 106 LYS A C 1
ATOM 864 O O . LYS A 1 106 ? 0.507 -12.582 -2.699 1.00 91.00 106 LYS A O 1
ATOM 869 N N . GLU A 1 107 ? 2.640 -12.271 -2.068 1.00 93.69 107 GLU A N 1
ATOM 870 C CA . GLU A 1 107 ? 2.389 -12.367 -0.623 1.00 93.69 107 GLU A CA 1
ATOM 871 C C . GLU A 1 107 ? 1.528 -11.208 -0.115 1.00 93.69 107 GLU A C 1
ATOM 873 O O . GLU A 1 107 ? 0.558 -11.441 0.607 1.00 93.69 107 GLU A O 1
ATOM 878 N N . LEU A 1 108 ? 1.793 -9.979 -0.571 1.00 94.00 108 LEU A N 1
ATOM 879 C CA . LEU A 1 108 ? 0.925 -8.834 -0.290 1.00 94.00 108 LEU A CA 1
ATOM 880 C C . LEU A 1 108 ? -0.518 -9.096 -0.745 1.00 94.00 108 LEU A C 1
ATOM 882 O O . LEU A 1 108 ? -1.456 -8.849 0.012 1.00 94.00 108 LEU A O 1
ATOM 886 N N . HIS A 1 109 ? -0.718 -9.594 -1.970 1.00 93.62 109 HIS A N 1
ATOM 887 C CA . HIS A 1 109 ? -2.061 -9.906 -2.473 1.00 93.62 109 HIS A CA 1
ATOM 888 C C . HIS A 1 109 ? -2.743 -10.992 -1.650 1.00 93.62 109 HIS A C 1
ATOM 890 O O . HIS A 1 109 ? -3.933 -10.865 -1.374 1.00 93.62 109 HIS A O 1
ATOM 896 N N . ALA A 1 110 ? -2.007 -12.018 -1.220 1.00 92.50 110 ALA A N 1
ATOM 897 C CA . ALA A 1 110 ? -2.539 -13.047 -0.334 1.00 92.50 110 ALA A CA 1
ATOM 898 C C . ALA A 1 110 ? -2.992 -12.450 1.013 1.00 92.50 110 ALA A C 1
ATOM 900 O O . ALA A 1 110 ? -4.121 -12.701 1.436 1.00 92.50 110 ALA A O 1
ATOM 901 N N . ALA A 1 111 ? -2.175 -11.592 1.634 1.00 92.50 111 ALA A N 1
ATOM 902 C CA . ALA A 1 111 ? -2.515 -10.918 2.889 1.00 92.50 111 ALA A CA 1
ATOM 903 C C . ALA A 1 111 ? -3.744 -9.997 2.754 1.00 92.50 111 ALA A C 1
ATOM 905 O O . ALA A 1 111 ? -4.649 -10.026 3.588 1.00 92.50 111 ALA A O 1
ATOM 906 N N . VAL A 1 112 ? -3.831 -9.222 1.666 1.00 91.56 112 VAL A N 1
ATOM 907 C CA . VAL A 1 112 ? -5.003 -8.377 1.372 1.00 91.56 112 VAL A CA 1
ATOM 908 C C . VAL A 1 112 ? -6.249 -9.230 1.134 1.00 91.56 112 VAL A C 1
ATOM 910 O O . VAL A 1 112 ? -7.326 -8.894 1.626 1.00 91.56 112 VAL A O 1
ATOM 913 N N . LYS A 1 113 ? -6.119 -10.351 0.416 1.00 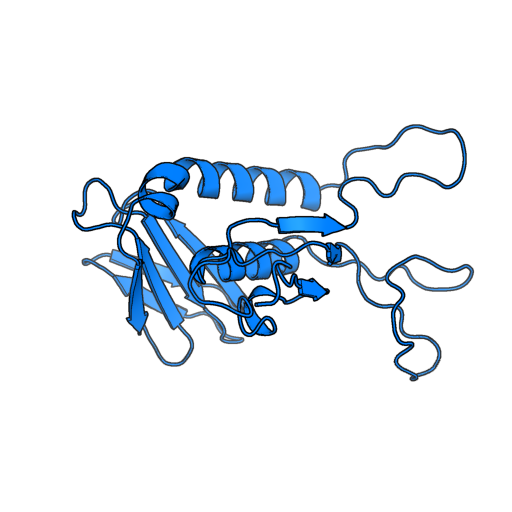92.00 113 LYS A N 1
ATOM 914 C CA . LYS A 1 113 ? -7.243 -11.249 0.123 1.00 92.00 113 LYS A CA 1
ATOM 915 C C . LYS A 1 113 ? -7.813 -11.884 1.391 1.00 92.00 113 LYS A C 1
ATOM 917 O O . LYS A 1 113 ? -9.029 -12.001 1.513 1.00 92.00 113 LYS A O 1
ATOM 922 N N . LEU A 1 114 ? -6.967 -12.216 2.365 1.00 90.81 114 LEU A N 1
ATOM 923 C CA . LEU A 1 114 ? -7.404 -12.681 3.687 1.00 90.81 114 LEU A CA 1
ATOM 924 C C . LEU A 1 114 ? -8.258 -11.636 4.431 1.00 90.81 114 LEU A C 1
ATOM 926 O O . LEU A 1 114 ? -9.149 -12.000 5.201 1.00 90.81 114 LEU A O 1
ATOM 930 N N . CYS A 1 115 ? -8.031 -10.352 4.149 1.00 90.25 115 CYS A N 1
ATOM 931 C CA . CYS A 1 115 ? -8.754 -9.214 4.715 1.00 90.25 115 CYS A CA 1
ATOM 932 C C . CYS A 1 115 ? -9.953 -8.752 3.863 1.00 90.25 115 CYS A C 1
ATOM 934 O O . CYS A 1 115 ? -10.573 -7.742 4.185 1.00 90.25 115 CYS A O 1
ATOM 936 N N . GLU A 1 116 ? -10.304 -9.450 2.780 1.00 89.94 116 GLU A N 1
ATOM 937 C CA . GLU A 1 116 ? -11.273 -8.968 1.784 1.00 89.94 116 GLU A CA 1
ATOM 938 C C . GLU A 1 116 ? -12.633 -8.597 2.393 1.00 89.94 116 GLU A C 1
ATOM 940 O O . GLU A 1 116 ? -13.117 -7.483 2.205 1.00 89.94 116 GLU A O 1
ATOM 945 N N . LYS A 1 117 ? -13.240 -9.503 3.168 1.00 88.88 117 LYS A N 1
ATOM 946 C CA . LYS A 1 117 ? -14.555 -9.266 3.787 1.00 88.88 117 LYS A CA 1
ATOM 947 C C . LYS A 1 117 ? -14.579 -7.985 4.637 1.00 88.88 117 LYS A C 1
ATOM 949 O O . LYS A 1 117 ? -15.377 -7.104 4.322 1.00 88.88 117 LYS A O 1
ATOM 954 N N . PRO A 1 118 ? -13.726 -7.824 5.671 1.00 89.88 118 PRO A N 1
ATOM 955 C CA . PRO A 1 118 ? -13.720 -6.597 6.463 1.00 89.88 118 PRO A CA 1
ATOM 956 C C . PRO A 1 118 ? -13.348 -5.354 5.645 1.00 89.88 118 PRO A C 1
ATOM 958 O O . PRO A 1 118 ? -13.931 -4.304 5.898 1.00 89.88 118 PRO A O 1
ATOM 961 N N . LEU A 1 119 ? -12.463 -5.451 4.643 1.00 89.38 119 LEU A N 1
ATOM 962 C CA . LEU A 1 119 ? -12.121 -4.313 3.776 1.00 89.38 119 LEU A CA 1
ATOM 963 C C . LEU A 1 119 ? -13.324 -3.789 2.972 1.00 89.38 119 LEU A C 1
ATOM 965 O O . LEU A 1 119 ? -13.437 -2.580 2.781 1.00 89.38 119 LEU A O 1
ATOM 969 N N . PHE A 1 120 ? -14.222 -4.671 2.520 1.00 86.31 120 PHE A N 1
ATOM 970 C CA . PHE A 1 120 ? -15.382 -4.281 1.708 1.00 86.31 120 PHE A CA 1
ATOM 971 C C . PHE A 1 120 ? -16.642 -3.958 2.517 1.00 86.31 120 PHE A C 1
ATOM 973 O O . PHE A 1 120 ? -17.394 -3.067 2.128 1.00 86.31 120 PHE A O 1
ATOM 980 N N . SER A 1 121 ? -16.906 -4.673 3.614 1.00 85.06 121 SER A N 1
ATOM 981 C CA . SER A 1 121 ? -18.150 -4.510 4.387 1.00 85.06 121 SER A CA 1
ATOM 982 C C . SER A 1 121 ? -17.962 -3.827 5.742 1.00 85.06 121 SER A C 1
ATOM 984 O O . SER A 1 121 ? -18.944 -3.481 6.401 1.00 85.06 121 SER A O 1
ATOM 986 N N . GLY A 1 122 ? -16.722 -3.696 6.213 1.00 84.25 122 GLY A N 1
ATOM 987 C CA . GLY A 1 122 ? -16.409 -3.147 7.526 1.00 84.25 122 GLY A CA 1
ATOM 988 C C . GLY A 1 122 ? -16.454 -1.622 7.553 1.00 84.25 122 GLY A C 1
ATOM 989 O O . GLY A 1 122 ? -16.070 -0.947 6.600 1.00 84.25 122 GLY A O 1
ATOM 990 N N . LEU A 1 123 ? -16.871 -1.060 8.690 1.00 87.44 123 LEU A N 1
ATOM 991 C CA . LEU A 1 123 ? -16.649 0.358 8.954 1.00 87.44 123 LEU A CA 1
ATOM 992 C C . LEU A 1 123 ? -15.147 0.578 9.152 1.00 87.44 123 LEU A C 1
ATOM 994 O O . LEU A 1 123 ? -14.532 -0.116 9.962 1.00 87.44 123 LEU A O 1
ATOM 998 N N . ARG A 1 124 ? -14.575 1.540 8.425 1.00 91.50 124 ARG A N 1
ATOM 999 C CA . ARG A 1 124 ? -13.181 1.936 8.614 1.00 91.50 124 ARG A CA 1
ATOM 1000 C C . ARG A 1 124 ? -13.058 2.944 9.753 1.00 91.50 124 ARG A C 1
ATOM 1002 O O . ARG A 1 124 ? -13.678 4.007 9.711 1.00 91.50 124 ARG A O 1
ATOM 1009 N N . THR A 1 125 ? -12.171 2.662 10.695 1.00 91.69 125 THR A N 1
ATOM 1010 C CA . THR A 1 125 ? -11.745 3.573 11.757 1.00 91.69 125 THR A CA 1
ATOM 1011 C C . THR A 1 125 ? -10.246 3.829 11.637 1.00 91.69 125 THR A C 1
ATOM 1013 O O . THR A 1 125 ? -9.461 2.905 11.440 1.00 91.69 125 THR A O 1
ATOM 1016 N N . THR A 1 126 ? -9.847 5.093 11.755 1.00 94.44 126 THR A N 1
ATOM 1017 C CA . THR A 1 126 ? -8.439 5.500 11.768 1.00 94.44 126 THR A CA 1
ATOM 1018 C C . THR A 1 126 ? -8.035 5.824 13.199 1.00 94.44 126 THR A C 1
ATOM 1020 O O . THR A 1 126 ? -8.694 6.632 13.851 1.00 94.44 126 THR A O 1
ATOM 1023 N N . ILE A 1 127 ? -6.960 5.209 13.680 1.00 92.88 127 ILE A N 1
ATOM 1024 C CA . ILE A 1 127 ? -6.443 5.381 15.039 1.00 92.88 127 ILE A CA 1
ATOM 1025 C C . ILE A 1 127 ? -4.997 5.862 14.936 1.00 92.88 127 ILE A C 1
ATOM 1027 O O . ILE A 1 127 ? -4.184 5.252 14.242 1.00 92.88 127 ILE A O 1
ATOM 1031 N N . SER A 1 128 ? -4.671 6.957 15.622 1.00 95.31 128 SER A N 1
ATOM 1032 C CA . SER A 1 128 ? -3.284 7.410 15.736 1.00 95.31 128 SER A CA 1
ATOM 1033 C C . SER A 1 128 ? -2.527 6.503 16.705 1.00 95.31 128 SER A C 1
ATOM 1035 O O . SER A 1 128 ? -2.987 6.302 17.829 1.00 95.31 128 SER A O 1
ATOM 1037 N N . LEU A 1 129 ? -1.392 5.950 16.274 1.00 93.06 129 LEU A N 1
ATOM 1038 C CA . LEU A 1 129 ? -0.526 5.111 17.115 1.00 93.06 129 LEU A CA 1
ATOM 1039 C C . LEU A 1 129 ? 0.747 5.843 17.563 1.00 93.06 129 LEU A C 1
ATOM 1041 O O . LEU A 1 129 ? 1.441 5.370 18.459 1.00 93.06 129 LEU A O 1
ATOM 1045 N N . GLY A 1 130 ? 1.045 6.987 16.948 1.00 91.06 130 GLY A N 1
ATOM 1046 C CA . GLY A 1 130 ? 2.249 7.771 17.181 1.00 91.06 130 GLY A CA 1
ATOM 1047 C C . GLY A 1 130 ? 2.231 9.061 16.365 1.00 91.06 130 GLY A C 1
ATOM 1048 O O . GLY A 1 130 ? 1.164 9.575 16.023 1.00 91.06 130 GLY A O 1
ATOM 1049 N N . LYS A 1 131 ? 3.409 9.614 16.062 1.00 92.75 131 LYS A N 1
ATOM 1050 C CA . LYS A 1 131 ? 3.513 10.868 15.296 1.00 92.75 131 LYS A CA 1
ATOM 1051 C C . LYS A 1 131 ? 3.335 10.625 13.799 1.00 92.75 131 LYS A C 1
ATOM 1053 O O . LYS A 1 131 ? 2.708 11.439 13.123 1.00 92.75 131 LYS A O 1
ATOM 1058 N N . LEU A 1 132 ? 3.909 9.535 13.293 1.00 95.00 132 LEU A N 1
ATOM 1059 C CA . LEU A 1 132 ? 3.861 9.134 11.882 1.00 95.00 132 LEU A CA 1
ATOM 1060 C C . LEU A 1 132 ? 3.333 7.701 11.711 1.00 95.00 132 LEU A C 1
ATOM 1062 O O . LEU A 1 132 ? 3.388 7.137 10.616 1.00 95.00 132 LEU A O 1
ATOM 1066 N N . GLU A 1 133 ? 2.793 7.134 12.790 1.00 96.88 133 GLU A N 1
ATOM 1067 C CA . GLU A 1 133 ? 2.232 5.799 12.856 1.00 96.88 133 GLU A CA 1
ATOM 1068 C C . GLU A 1 133 ? 0.710 5.837 12.950 1.00 96.88 133 GLU A C 1
ATOM 1070 O O . GLU A 1 133 ? 0.119 6.566 13.751 1.00 96.88 133 GLU A O 1
ATOM 1075 N N . THR A 1 134 ? 0.044 5.037 12.125 1.00 96.69 134 THR A N 1
ATOM 1076 C CA . THR A 1 134 ? -1.420 5.029 12.032 1.00 96.69 134 THR A CA 1
ATOM 1077 C C . THR A 1 134 ? -1.943 3.611 11.872 1.00 96.69 134 THR A C 1
ATOM 1079 O O . THR A 1 134 ? -1.416 2.839 11.077 1.00 96.69 134 THR A O 1
ATOM 1082 N N . ALA A 1 135 ? -3.017 3.285 12.586 1.00 94.62 135 ALA A N 1
ATOM 1083 C CA . ALA A 1 135 ? -3.804 2.078 12.380 1.00 94.62 135 ALA A CA 1
ATOM 1084 C C . ALA A 1 135 ? -5.063 2.387 11.567 1.00 94.62 135 ALA A C 1
ATOM 1086 O O . ALA A 1 135 ? -5.873 3.231 11.957 1.00 94.62 135 ALA A O 1
ATOM 1087 N N . PHE A 1 136 ? -5.262 1.654 10.475 1.00 94.25 136 PHE A N 1
ATOM 1088 C CA . PHE A 1 136 ? -6.535 1.582 9.763 1.00 94.25 136 PHE A CA 1
ATOM 1089 C C . PHE A 1 136 ? -7.214 0.268 10.116 1.00 94.25 136 PHE A C 1
ATOM 1091 O O . PHE A 1 136 ? -6.726 -0.802 9.760 1.00 94.25 136 PHE A O 1
ATOM 1098 N N . VAL A 1 137 ? -8.326 0.356 10.830 1.00 92.62 137 VAL A N 1
ATOM 1099 C CA . VAL A 1 137 ? -9.068 -0.790 11.349 1.00 92.62 137 VAL A CA 1
ATOM 1100 C C . VAL A 1 137 ? -10.383 -0.895 10.589 1.00 92.62 137 VAL A C 1
ATOM 1102 O O . VAL A 1 137 ? -11.103 0.093 10.468 1.00 92.62 137 VAL A O 1
ATOM 1105 N N . PHE A 1 138 ? -10.690 -2.071 10.057 1.00 91.00 138 PHE A N 1
ATOM 1106 C CA . PHE A 1 138 ? -11.877 -2.333 9.249 1.00 91.00 138 PHE A CA 1
ATOM 1107 C C . PHE A 1 138 ? -12.733 -3.395 9.928 1.00 91.00 138 PHE A C 1
ATOM 1109 O O . PHE A 1 138 ? -12.309 -4.544 10.015 1.00 91.00 138 PHE A O 1
ATOM 1116 N N . GLY A 1 139 ? -13.936 -3.032 10.372 1.00 85.62 139 GLY A N 1
ATOM 1117 C CA . GLY A 1 139 ? -14.857 -3.943 11.061 1.00 85.62 139 GLY A CA 1
ATOM 1118 C C . GLY A 1 139 ? -15.332 -3.401 12.410 1.00 85.62 139 GLY A C 1
ATOM 1119 O O . GLY A 1 139 ? -14.788 -2.434 12.933 1.00 85.62 139 GLY A O 1
ATOM 1120 N N . LYS A 1 140 ? -16.391 -4.005 12.965 1.00 66.50 140 LYS A N 1
ATOM 1121 C CA . LYS A 1 140 ? -16.987 -3.591 14.255 1.00 66.50 140 LYS A CA 1
ATOM 1122 C C . LYS A 1 140 ? -16.607 -4.496 15.430 1.00 66.50 140 LYS A C 1
ATOM 1124 O O . LYS A 1 140 ? -16.568 -4.031 16.561 1.00 66.50 140 LYS A O 1
ATOM 1129 N N . ASN A 1 141 ? -16.318 -5.772 15.162 1.00 66.25 141 ASN A N 1
ATOM 1130 C CA . ASN A 1 141 ? -16.077 -6.793 16.181 1.00 66.25 141 ASN A CA 1
ATOM 1131 C C . ASN A 1 141 ? -14.686 -7.404 15.985 1.00 66.25 141 ASN A C 1
ATOM 1133 O O . ASN A 1 141 ? -14.300 -7.682 14.852 1.00 66.25 141 ASN A O 1
ATOM 1137 N N . ALA A 1 142 ? -13.972 -7.698 17.076 1.00 62.12 142 ALA A N 1
ATOM 1138 C CA . ALA A 1 142 ? -12.605 -8.237 17.037 1.00 62.12 142 ALA A CA 1
ATOM 1139 C C . ALA A 1 142 ? -12.447 -9.528 16.200 1.00 62.12 142 ALA A C 1
ATOM 1141 O O . ALA A 1 142 ? -11.368 -9.781 15.676 1.00 62.12 142 ALA A O 1
ATOM 1142 N N . ASN A 1 143 ? -13.524 -10.310 16.039 1.00 63.38 143 ASN A N 1
ATOM 1143 C CA . ASN A 1 143 ? -13.532 -11.581 15.302 1.00 63.38 143 ASN A CA 1
ATOM 1144 C C . ASN A 1 143 ? -13.763 -11.429 13.784 1.00 63.38 143 ASN A C 1
ATOM 1146 O O . ASN A 1 143 ? -13.659 -12.408 13.051 1.00 63.38 143 ASN A O 1
ATOM 1150 N N . GLN A 1 144 ? -14.110 -10.233 13.301 1.00 66.56 144 GLN A N 1
ATOM 1151 C CA . GLN A 1 144 ? -14.315 -9.929 11.877 1.00 66.56 144 GLN A CA 1
ATOM 1152 C C . GLN A 1 144 ? -13.710 -8.557 11.570 1.00 66.56 144 GLN A C 1
ATOM 1154 O O . GLN A 1 144 ? -14.414 -7.614 11.204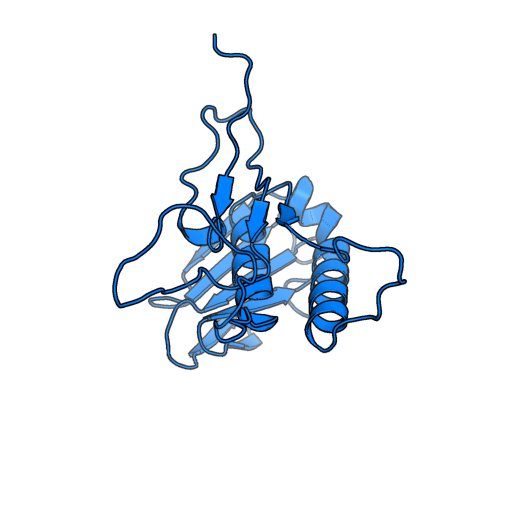 1.00 66.56 144 GLN A O 1
ATOM 1159 N N . CYS A 1 145 ? -12.405 -8.434 11.809 1.00 80.38 145 CYS A N 1
ATOM 1160 C CA . CYS A 1 145 ? -11.708 -7.164 11.743 1.00 80.38 145 CYS A CA 1
ATOM 1161 C C . CYS A 1 145 ? -10.347 -7.312 11.071 1.00 80.38 145 CYS A C 1
ATOM 1163 O O . CYS A 1 145 ? -9.548 -8.105 11.546 1.00 80.38 145 CYS A O 1
ATOM 1165 N N . ALA A 1 146 ? -10.061 -6.497 10.056 1.00 91.00 146 ALA A N 1
ATOM 1166 C CA . ALA A 1 146 ? -8.711 -6.348 9.516 1.00 91.00 146 ALA A CA 1
ATOM 1167 C C . ALA A 1 146 ? -8.056 -5.079 10.066 1.00 91.00 146 ALA A C 1
ATOM 1169 O O . ALA A 1 146 ? -8.743 -4.084 10.313 1.00 91.00 146 ALA A O 1
ATOM 1170 N N . ALA A 1 147 ? -6.740 -5.097 10.247 1.00 92.12 147 ALA A N 1
ATOM 1171 C CA . ALA A 1 147 ? -5.987 -3.926 10.680 1.00 92.12 147 ALA A CA 1
ATOM 1172 C C . ALA A 1 147 ? -4.734 -3.733 9.824 1.00 92.12 147 ALA A C 1
ATOM 1174 O O . ALA A 1 147 ? -4.011 -4.683 9.540 1.00 92.12 147 ALA A O 1
ATOM 1175 N N . LEU A 1 148 ? -4.488 -2.495 9.398 1.00 94.38 148 LEU A N 1
ATOM 1176 C CA . LEU A 1 148 ? -3.284 -2.104 8.676 1.00 94.38 148 LEU A CA 1
ATOM 1177 C C . LEU A 1 148 ? -2.535 -1.068 9.510 1.00 94.38 148 LEU A C 1
ATOM 1179 O O . LEU A 1 148 ? -3.037 0.041 9.709 1.00 94.38 148 LEU A O 1
ATOM 1183 N N . PHE A 1 149 ? -1.352 -1.427 10.001 1.00 95.12 149 PHE A N 1
ATOM 1184 C CA . PHE A 1 149 ? -0.496 -0.531 10.779 1.00 95.12 149 PHE A CA 1
ATOM 1185 C C . PHE A 1 149 ? 0.572 0.052 9.879 1.00 95.12 149 PHE A C 1
ATOM 1187 O O . PHE A 1 149 ? 1.348 -0.684 9.281 1.00 95.12 149 PHE A O 1
ATOM 1194 N N . VAL A 1 150 ? 0.593 1.371 9.776 1.00 96.56 150 VAL A N 1
ATOM 1195 C CA . VAL A 1 150 ? 1.464 2.116 8.876 1.00 96.56 150 VAL A CA 1
ATOM 1196 C C . VAL A 1 150 ? 2.499 2.849 9.700 1.00 96.56 150 VAL A C 1
ATOM 1198 O O . VAL A 1 150 ? 2.115 3.565 10.618 1.00 96.56 150 VAL A O 1
ATOM 1201 N N . ASN A 1 151 ? 3.772 2.733 9.328 1.00 96.94 151 ASN A N 1
ATOM 1202 C CA . ASN A 1 151 ? 4.827 3.639 9.769 1.00 96.94 151 ASN A CA 1
ATOM 1203 C C . ASN A 1 151 ? 5.308 4.466 8.570 1.00 96.94 151 ASN A C 1
ATOM 1205 O O . ASN A 1 151 ? 5.877 3.931 7.616 1.00 96.94 151 ASN A O 1
ATOM 1209 N N . GLN A 1 152 ? 5.048 5.775 8.597 1.00 94.06 152 GLN A N 1
ATOM 1210 C CA . GLN A 1 152 ? 5.513 6.708 7.569 1.00 94.06 152 GLN A CA 1
ATOM 1211 C C . GLN A 1 152 ? 6.842 7.398 7.920 1.00 94.06 152 GLN A C 1
ATOM 1213 O O . GLN A 1 152 ? 7.332 8.183 7.097 1.00 94.06 152 GLN A O 1
ATOM 1218 N N . ASP A 1 153 ? 7.411 7.134 9.096 1.00 93.38 153 ASP A N 1
ATOM 1219 C CA . ASP A 1 153 ? 8.709 7.646 9.534 1.00 93.38 153 ASP A CA 1
ATOM 1220 C C . ASP A 1 153 ? 9.859 6.995 8.737 1.00 93.38 153 ASP A C 1
ATOM 1222 O O . ASP A 1 153 ? 9.700 6.003 8.015 1.00 93.38 153 ASP A O 1
ATOM 1226 N N . LYS A 1 154 ? 11.032 7.615 8.842 1.00 93.38 154 LYS A N 1
ATOM 1227 C CA . LYS A 1 154 ? 12.329 7.109 8.394 1.00 93.38 154 LYS A CA 1
ATOM 1228 C C . LYS A 1 154 ? 13.002 6.213 9.441 1.00 93.38 154 LYS A C 1
ATOM 1230 O O . LYS A 1 154 ? 14.041 5.641 9.132 1.00 93.38 154 LYS A O 1
ATOM 1235 N N . ASN A 1 155 ? 12.420 6.093 10.632 1.00 94.81 155 ASN A N 1
ATOM 1236 C CA . ASN A 1 155 ? 12.937 5.288 11.734 1.00 94.81 155 ASN A CA 1
ATOM 1237 C C . ASN A 1 155 ? 11.991 4.136 12.088 1.00 94.81 155 ASN A C 1
ATOM 1239 O O . ASN A 1 155 ? 10.793 4.191 11.803 1.00 94.81 155 ASN A O 1
ATOM 1243 N N . ASP A 1 156 ? 12.545 3.111 12.732 1.00 95.50 156 ASP A N 1
ATOM 1244 C CA . ASP A 1 156 ? 11.766 2.043 13.352 1.00 95.50 156 ASP A CA 1
ATOM 1245 C C . ASP A 1 156 ? 10.870 2.599 14.461 1.00 95.50 156 ASP A C 1
ATOM 1247 O O . ASP A 1 156 ? 11.252 3.517 15.191 1.00 95.50 156 ASP A O 1
ATOM 1251 N N . SER A 1 157 ? 9.693 2.001 14.624 1.00 96.06 157 SER A N 1
ATOM 1252 C CA . SER A 1 157 ? 8.745 2.389 15.664 1.00 96.06 157 SER A CA 1
ATOM 1253 C C . SER A 1 157 ? 8.033 1.172 16.232 1.00 96.06 157 SER A C 1
ATOM 1255 O O . SER A 1 157 ? 7.593 0.294 15.491 1.00 96.06 157 SER A O 1
ATOM 1257 N N . THR A 1 158 ? 7.922 1.095 1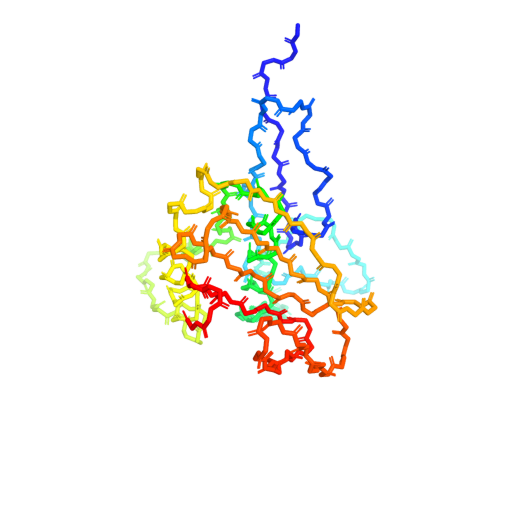7.557 1.00 96.00 158 THR A N 1
ATOM 1258 C CA . THR A 1 158 ? 7.148 0.041 18.225 1.00 96.00 158 THR A CA 1
ATOM 1259 C C . THR A 1 158 ? 5.819 0.610 18.688 1.00 96.00 158 THR A C 1
ATOM 1261 O O . THR A 1 158 ? 5.778 1.459 19.578 1.00 96.00 158 THR A O 1
ATOM 1264 N N . VAL A 1 159 ? 4.725 0.112 18.115 1.00 93.00 159 VAL A N 1
ATOM 1265 C CA . VAL A 1 159 ? 3.364 0.558 18.434 1.00 93.00 159 VAL A CA 1
ATOM 1266 C C . VAL A 1 159 ? 2.631 -0.482 19.270 1.00 93.00 159 VAL A C 1
ATOM 1268 O O . VAL A 1 159 ? 2.823 -1.685 19.090 1.00 93.00 159 VAL A O 1
ATOM 1271 N N . LYS A 1 160 ? 1.767 -0.029 20.181 1.00 90.81 160 LYS A N 1
ATOM 1272 C CA . LYS A 1 160 ? 0.907 -0.909 20.983 1.00 90.81 160 LYS A CA 1
ATOM 1273 C C . LYS A 1 160 ? -0.525 -0.869 20.469 1.00 90.81 160 LYS A C 1
ATOM 1275 O O . LYS A 1 160 ? -1.098 0.208 20.321 1.00 90.81 160 LYS A O 1
ATOM 1280 N N . PHE A 1 161 ? -1.116 -2.038 20.251 1.00 87.50 161 PHE A N 1
ATOM 1281 C CA . PHE A 1 161 ? -2.507 -2.179 19.837 1.00 87.50 161 PHE A CA 1
ATOM 1282 C C . PHE A 1 161 ? -3.131 -3.422 20.482 1.00 87.50 161 PHE A C 1
ATOM 1284 O O . PHE A 1 161 ? -2.574 -4.511 20.385 1.00 87.50 161 PHE A O 1
ATOM 1291 N N . LEU A 1 162 ? -4.272 -3.253 21.163 1.00 82.12 162 LEU A N 1
ATOM 1292 C CA . LEU A 1 162 ? -5.009 -4.321 21.864 1.00 82.12 162 LEU A CA 1
ATOM 1293 C C . LEU A 1 162 ? -4.120 -5.245 22.728 1.00 82.12 162 LEU A C 1
ATOM 1295 O O . LEU A 1 162 ? -4.221 -6.465 22.650 1.00 82.12 162 LEU A O 1
ATOM 1299 N N . ASN A 1 163 ? -3.265 -4.649 23.568 1.00 83.62 163 ASN A N 1
ATOM 1300 C CA . ASN A 1 163 ? -2.292 -5.323 24.448 1.00 83.62 163 ASN A CA 1
ATOM 1301 C C . ASN A 1 163 ? -1.148 -6.081 23.750 1.00 83.62 163 ASN A C 1
ATOM 1303 O O . ASN A 1 163 ? -0.341 -6.712 24.430 1.00 83.62 163 ASN A O 1
ATOM 1307 N N . SER A 1 164 ? -1.014 -5.966 22.430 1.00 87.75 164 SER A N 1
ATOM 1308 C CA . SER A 1 164 ? 0.125 -6.484 21.670 1.00 87.75 164 SER A CA 1
ATOM 1309 C C . SER A 1 164 ? 1.033 -5.344 21.207 1.00 87.75 164 SER A C 1
ATOM 1311 O O . SER A 1 164 ? 0.569 -4.228 20.967 1.00 87.75 164 SER A O 1
ATOM 1313 N N . SER A 1 165 ? 2.330 -5.624 21.083 1.00 91.88 165 SER A N 1
ATOM 1314 C CA . SER A 1 165 ? 3.328 -4.688 20.552 1.00 91.88 165 SER A CA 1
ATOM 1315 C C . SER A 1 165 ? 3.759 -5.133 19.159 1.00 91.88 165 SER A C 1
ATOM 1317 O O . SER A 1 165 ? 4.031 -6.313 18.953 1.00 91.88 165 SER A O 1
ATOM 1319 N N . TYR A 1 166 ? 3.862 -4.190 18.228 1.00 93.06 166 TYR A N 1
ATOM 1320 C CA . TYR A 1 166 ? 4.242 -4.443 16.841 1.00 93.06 166 TYR A CA 1
ATOM 1321 C C . TYR A 1 166 ? 5.414 -3.538 16.464 1.00 93.06 166 TYR A C 1
ATOM 1323 O O . TYR A 1 166 ? 5.329 -2.321 16.628 1.00 93.06 166 TYR A O 1
ATOM 1331 N N . LEU A 1 167 ? 6.499 -4.131 15.964 1.00 95.38 167 LEU A N 1
ATOM 1332 C CA . LEU A 1 167 ? 7.637 -3.396 15.417 1.00 95.38 167 LEU A CA 1
ATOM 1333 C C . LEU A 1 167 ? 7.358 -3.055 13.951 1.00 95.38 167 LEU A C 1
ATOM 1335 O O . LEU A 1 167 ? 7.168 -3.950 13.130 1.00 95.38 167 LEU A O 1
ATOM 1339 N N . LEU A 1 168 ? 7.348 -1.768 13.629 1.00 95.25 168 LEU A N 1
ATOM 1340 C CA . LEU A 1 168 ? 7.160 -1.248 12.283 1.00 95.25 168 LEU A CA 1
ATOM 1341 C C . LEU A 1 168 ? 8.470 -0.649 11.778 1.00 95.25 168 LEU A C 1
ATOM 1343 O O . LEU A 1 168 ? 8.909 0.392 12.269 1.00 95.25 168 LEU A O 1
ATOM 1347 N N . SER A 1 169 ? 9.049 -1.269 10.753 1.00 96.44 169 SER A N 1
ATOM 1348 C CA . SER A 1 169 ? 10.207 -0.726 10.039 1.00 96.44 169 SER A CA 1
ATOM 1349 C C . SER A 1 169 ? 9.888 0.608 9.346 1.00 96.44 169 SER A C 1
ATOM 1351 O O . SER A 1 169 ? 8.705 0.937 9.170 1.00 96.44 169 SER A O 1
ATOM 1353 N N . PRO A 1 170 ? 10.890 1.386 8.903 1.00 95.12 170 PRO A N 1
ATOM 1354 C CA . PRO A 1 170 ? 10.656 2.662 8.248 1.00 95.12 170 PRO A CA 1
ATOM 1355 C C . PRO A 1 170 ? 9.876 2.452 6.958 1.00 95.12 170 PRO A C 1
ATOM 1357 O O . PRO A 1 170 ? 10.155 1.503 6.221 1.00 95.12 170 PRO A O 1
ATOM 1360 N N . LYS A 1 171 ? 8.926 3.343 6.653 1.00 93.38 171 LYS A N 1
ATOM 1361 C CA . LYS A 1 171 ? 8.108 3.257 5.427 1.00 93.38 171 LYS A CA 1
ATOM 1362 C C . LYS A 1 171 ? 7.539 1.849 5.189 1.00 93.38 171 LYS A C 1
ATOM 1364 O O . LYS A 1 171 ? 7.620 1.315 4.083 1.00 93.38 171 LYS A O 1
ATOM 1369 N N . SER A 1 172 ? 6.956 1.251 6.227 1.00 95.38 172 SER A N 1
ATOM 1370 C CA . SER A 1 172 ? 6.403 -0.106 6.182 1.00 95.38 172 SER A CA 1
ATOM 1371 C C . SER A 1 172 ? 4.929 -0.152 6.579 1.00 95.38 172 SER A C 1
ATOM 1373 O O . SER A 1 172 ? 4.389 0.788 7.175 1.00 95.38 172 SER A O 1
ATOM 1375 N N . ILE A 1 173 ? 4.267 -1.249 6.199 1.00 95.00 173 ILE A N 1
ATOM 1376 C CA . ILE A 1 173 ? 2.897 -1.558 6.603 1.00 95.00 173 ILE A CA 1
ATOM 1377 C C . ILE A 1 173 ? 2.812 -3.022 7.018 1.00 95.00 173 ILE A C 1
ATOM 1379 O O . ILE A 1 173 ? 3.233 -3.897 6.265 1.00 95.00 173 ILE A O 1
ATOM 1383 N N . ILE A 1 174 ? 2.212 -3.278 8.178 1.00 93.56 174 ILE A N 1
ATOM 1384 C CA . ILE A 1 174 ? 1.787 -4.618 8.595 1.00 93.56 174 ILE A CA 1
ATOM 1385 C C . ILE A 1 174 ? 0.297 -4.767 8.283 1.00 93.56 174 ILE A C 1
ATOM 1387 O O . ILE A 1 174 ? -0.491 -3.881 8.614 1.00 93.56 174 ILE A O 1
ATOM 1391 N N . VAL A 1 175 ? -0.084 -5.882 7.657 1.00 92.00 175 VAL A N 1
ATOM 1392 C CA . VAL A 1 175 ? -1.477 -6.242 7.348 1.00 92.00 175 VAL A CA 1
ATOM 1393 C C . VAL A 1 175 ? -1.883 -7.416 8.234 1.00 92.00 175 VAL A C 1
ATOM 1395 O O . VAL A 1 175 ? -1.259 -8.471 8.165 1.00 92.00 175 VAL A O 1
ATOM 1398 N N . LEU A 1 176 ? -2.923 -7.236 9.048 1.00 89.12 176 LEU A N 1
ATOM 1399 C CA . LEU A 1 176 ? -3.430 -8.237 9.987 1.00 89.12 176 LEU A CA 1
ATOM 1400 C C . LEU A 1 176 ? -4.859 -8.646 9.621 1.00 89.12 176 LEU A C 1
ATOM 1402 O O . LEU A 1 176 ? -5.737 -7.788 9.481 1.00 89.12 176 LEU A O 1
ATOM 1406 N N . GLN A 1 177 ? -5.092 -9.957 9.503 1.00 81.12 177 GLN A N 1
ATOM 1407 C CA . GLN A 1 177 ? -6.407 -10.530 9.191 1.00 81.12 177 GLN A CA 1
ATOM 1408 C C . GLN A 1 177 ? -7.351 -10.501 10.394 1.00 81.12 177 GLN A C 1
ATOM 1410 O O . GLN A 1 177 ? -8.561 -10.350 10.215 1.00 81.12 177 GLN A O 1
ATOM 1415 N N . THR A 1 178 ? -6.807 -10.652 11.602 1.00 70.06 178 THR A N 1
ATOM 1416 C CA . THR A 1 178 ? -7.513 -10.396 12.854 1.00 70.06 178 THR A CA 1
ATOM 1417 C C . THR A 1 178 ? -6.751 -9.337 13.630 1.00 70.06 178 THR A C 1
ATOM 1419 O O . THR A 1 178 ? -5.532 -9.246 13.543 1.00 70.06 178 THR A O 1
ATOM 1422 N N . ALA A 1 179 ? -7.433 -8.545 14.451 1.00 59.22 179 ALA A N 1
ATOM 1423 C CA . ALA A 1 179 ? -6.806 -7.520 15.289 1.00 59.22 179 ALA A CA 1
ATOM 1424 C C . ALA A 1 179 ? -5.835 -8.077 16.372 1.00 59.22 179 ALA A C 1
ATOM 1426 O O . ALA A 1 179 ? -5.519 -7.375 17.333 1.00 59.22 179 ALA A O 1
ATOM 1427 N N . ARG A 1 180 ? -5.415 -9.347 16.260 1.00 55.69 180 ARG A N 1
ATOM 1428 C CA . ARG A 1 180 ? -4.582 -10.090 17.212 1.00 55.69 180 ARG A CA 1
ATOM 1429 C C . ARG A 1 180 ? -3.461 -10.897 16.552 1.00 55.69 180 ARG A C 1
ATOM 1431 O O . ARG A 1 180 ? -2.428 -11.035 17.192 1.00 55.69 180 ARG A O 1
ATOM 1438 N N . THR A 1 181 ? -3.664 -11.461 15.355 1.00 49.06 181 THR A N 1
ATOM 1439 C CA . THR A 1 181 ? -2.654 -12.166 14.528 1.00 49.06 181 THR A CA 1
ATOM 1440 C C . THR A 1 181 ? -3.135 -12.322 13.087 1.00 49.06 181 THR A C 1
ATOM 1442 O O . THR A 1 181 ? -4.367 -12.450 12.869 1.00 49.06 181 THR A O 1
#

Sequence (181 aa):
MMHQINACNGRQCGETFKGPNSPNKPAIWTENWTIHRLRINFQLLPLYSYQTYGEDTLMRSAEDISFHVALFIAKNGSFVNYYMYHGGTNFGRNGLLRQPKWGHLKELHAAVKLCEKPLFSGLRTTISLGKLETAFVFGKNANQCAALFVNQDKNDSTVKFLNSSYLLSPKSIIVLQTART

Secondary structure (DSSP, 8-state):
---PPPEEEES-HHHH----SSTTS-EEEEEEE-BPPP-BTTB--SS--S--TTS---BPPHHHHHHHHHHHHHTTEEEEEEETS----SSS-PPPP-TTHHHHHHHHHHHHHHTHHHHHHSPEEEEE-SSSEEEEEE-SSTTS-EEEEEE-SSS-EEEEETTEEEEE-TTEEEEESSS--

Organism: NCBI:txid586526

Foldseek 3Di:
DDPDWDEDADAACLPPVPATPDPPHAHEHPENEQFDQDDDPNDRDPDDRDDDPPDDGGGDDLQSNLLRVLSCLLVRHDYHQYVPPDPDDPDDDDDDDDPPNVVSVVVSVVLVVLLVQQSVPFDWDWDDQDDQWIKTWGHDDQVNIKIKIFHQACAWDWGDFPNDIDIAGHSGIDIGSGSVD

pLDDT: mean 84.27, std 14.65, range [40.41, 97.81]